Protein AF-A0A955ATF0-F1 (afdb_monomer)

Structure (mmCIF, N/CA/C/O backbone):
data_AF-A0A955ATF0-F1
#
_entry.id   AF-A0A955ATF0-F1
#
loop_
_atom_site.group_PDB
_atom_site.id
_atom_site.type_symbol
_atom_site.label_atom_id
_atom_site.label_alt_id
_atom_site.label_comp_id
_atom_site.label_asym_id
_atom_site.label_entity_id
_atom_site.label_seq_id
_atom_site.pdbx_PDB_ins_code
_atom_site.Cartn_x
_atom_site.Cartn_y
_atom_site.Cartn_z
_atom_site.occupancy
_atom_site.B_iso_or_equiv
_atom_site.auth_seq_id
_atom_site.auth_comp_id
_atom_site.auth_asym_id
_atom_site.auth_atom_id
_atom_site.pdbx_PDB_model_num
ATOM 1 N N . MET A 1 1 ? -9.388 -2.576 -21.829 1.00 51.78 1 MET A N 1
ATOM 2 C CA . MET A 1 1 ? -9.753 -2.908 -20.432 1.00 51.78 1 MET A CA 1
ATOM 3 C C . MET A 1 1 ? -9.806 -1.602 -19.650 1.00 51.78 1 MET A C 1
ATOM 5 O O . MET A 1 1 ? -9.004 -0.734 -19.972 1.00 51.78 1 MET A O 1
ATOM 9 N N . PRO A 1 2 ? -10.722 -1.423 -18.686 1.00 73.31 2 PRO A N 1
ATOM 10 C CA . PRO A 1 2 ? -10.949 -0.134 -18.011 1.00 73.31 2 PRO A CA 1
ATOM 11 C C . PRO A 1 2 ? -9.760 0.370 -17.171 1.00 73.31 2 PRO A C 1
ATOM 13 O O . PRO A 1 2 ? -9.758 1.511 -16.735 1.00 73.31 2 PRO A O 1
ATOM 16 N N . ASN A 1 3 ? -8.747 -0.468 -16.962 1.00 75.56 3 ASN A N 1
ATOM 17 C CA . ASN A 1 3 ? -7.565 -0.202 -16.148 1.00 75.56 3 ASN A CA 1
ATOM 18 C C . ASN A 1 3 ? -6.268 -0.033 -16.963 1.00 75.56 3 ASN A C 1
ATOM 20 O O . ASN A 1 3 ? -5.179 -0.150 -16.408 1.00 75.56 3 ASN A O 1
ATOM 24 N N . ARG A 1 4 ? -6.371 0.219 -18.275 1.00 78.12 4 ARG A N 1
ATOM 25 C CA . ARG A 1 4 ? -5.227 0.5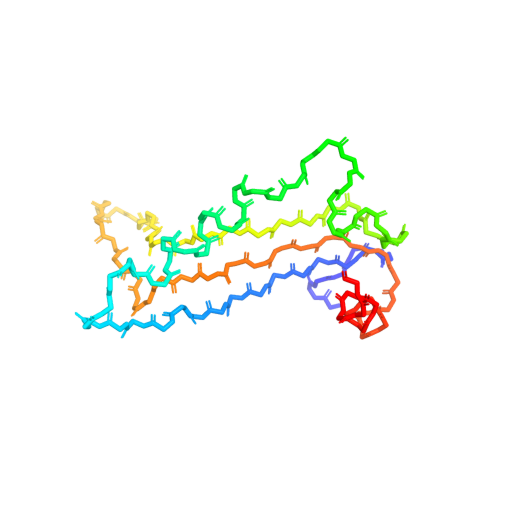41 -19.143 1.00 78.12 4 ARG A CA 1
ATOM 26 C C . ARG A 1 4 ? -5.471 1.837 -19.906 1.00 78.12 4 ARG A C 1
ATOM 28 O O . ARG A 1 4 ? -6.531 2.000 -20.508 1.00 78.12 4 ARG A O 1
ATOM 35 N N . SER A 1 5 ? -4.465 2.706 -19.931 1.00 75.75 5 SER A N 1
ATOM 36 C CA . SER A 1 5 ? -4.401 3.892 -20.787 1.00 75.75 5 SER A CA 1
ATOM 37 C C . SER A 1 5 ? -3.082 3.867 -21.558 1.00 75.75 5 SER A C 1
ATOM 39 O O . SER A 1 5 ? -2.011 4.037 -20.981 1.00 75.75 5 SER A O 1
ATOM 41 N N . GLY A 1 6 ? -3.136 3.576 -22.861 1.00 82.31 6 GLY A N 1
ATOM 42 C CA . GLY A 1 6 ? -1.929 3.278 -23.636 1.00 82.31 6 GLY A CA 1
ATOM 43 C C . GLY A 1 6 ? -1.204 2.040 -23.090 1.00 82.31 6 GLY A C 1
ATOM 44 O O . GLY A 1 6 ? -1.797 0.962 -23.031 1.00 82.31 6 GLY A O 1
ATOM 45 N N . GLN A 1 7 ? 0.063 2.209 -22.697 1.00 76.81 7 GLN A N 1
ATOM 46 C CA . GLN A 1 7 ? 0.883 1.168 -22.052 1.00 76.81 7 GLN A CA 1
ATOM 47 C C . GLN A 1 7 ? 0.828 1.207 -20.517 1.00 76.81 7 GLN A C 1
ATOM 49 O O . GLN A 1 7 ? 1.279 0.259 -19.876 1.00 76.81 7 GLN A O 1
ATOM 54 N N . ALA A 1 8 ? 0.236 2.260 -19.946 1.00 81.12 8 ALA A N 1
ATOM 55 C CA . ALA A 1 8 ? 0.142 2.435 -18.509 1.00 81.12 8 ALA A CA 1
ATOM 56 C C . ALA A 1 8 ? -1.036 1.635 -17.945 1.00 81.12 8 ALA A C 1
ATOM 58 O O . ALA A 1 8 ? -2.163 1.681 -18.458 1.00 81.12 8 ALA A O 1
ATOM 59 N N . TYR A 1 9 ? -0.771 0.923 -16.858 1.00 88.06 9 TYR A N 1
ATOM 60 C CA . TYR A 1 9 ? -1.737 0.161 -16.087 1.00 88.06 9 TYR A CA 1
ATOM 61 C C . TYR A 1 9 ? -2.064 0.895 -14.787 1.00 88.06 9 TYR A C 1
ATOM 63 O O . TYR A 1 9 ? -1.154 1.317 -14.081 1.00 88.06 9 TYR A O 1
ATOM 71 N N . GLY A 1 10 ? -3.352 1.015 -14.459 1.00 90.94 10 GLY A N 1
ATOM 72 C CA . GLY A 1 10 ? -3.824 1.507 -13.164 1.00 90.94 10 GLY A CA 1
ATOM 73 C C . GLY A 1 10 ? -4.340 0.352 -12.311 1.00 90.94 10 GLY A C 1
ATOM 74 O O . GLY A 1 10 ? -5.347 -0.272 -12.647 1.00 90.94 10 GLY A O 1
ATOM 75 N N . LEU A 1 11 ? -3.658 0.049 -11.211 1.00 90.56 11 LEU A N 1
ATOM 76 C CA . LEU A 1 11 ? -4.035 -1.014 -10.284 1.00 90.56 11 LEU A CA 1
ATOM 77 C C . LEU A 1 11 ? -4.519 -0.419 -8.963 1.00 90.56 11 LEU A C 1
ATOM 79 O O . LEU A 1 11 ? -3.797 0.340 -8.327 1.00 90.56 11 LEU A O 1
ATOM 83 N N . THR A 1 12 ? -5.703 -0.844 -8.524 1.00 92.69 12 THR A N 1
ATOM 84 C CA . THR A 1 12 ? -6.207 -0.613 -7.167 1.00 92.69 12 THR A CA 1
ATOM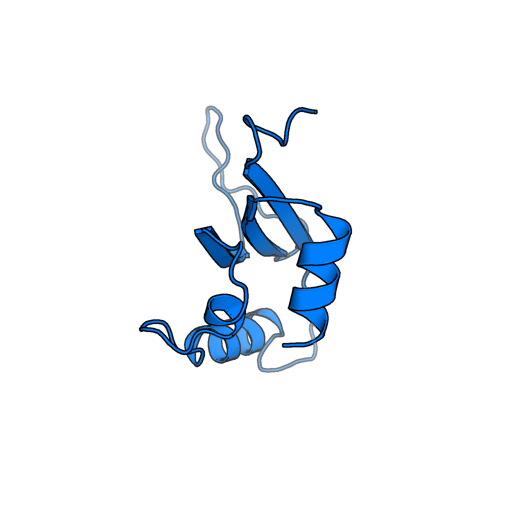 85 C C . THR A 1 12 ? -6.606 -1.951 -6.563 1.00 92.69 12 THR A C 1
ATOM 87 O O . THR A 1 12 ? -7.421 -2.670 -7.142 1.00 92.69 12 THR A O 1
ATOM 90 N N . ALA A 1 13 ? -6.051 -2.278 -5.400 1.00 91.81 13 ALA A N 1
ATOM 91 C CA . ALA A 1 13 ? -6.412 -3.451 -4.618 1.00 91.81 13 ALA A CA 1
ATOM 92 C C . ALA A 1 13 ? -6.870 -3.027 -3.220 1.00 91.81 13 ALA A C 1
ATOM 94 O O . ALA A 1 13 ? -6.248 -2.176 -2.583 1.00 91.81 13 ALA A O 1
ATOM 95 N N . LEU A 1 14 ? -7.953 -3.640 -2.745 1.00 93.31 14 LEU A N 1
ATOM 96 C CA . LEU A 1 14 ? -8.489 -3.451 -1.400 1.00 93.31 14 LEU A CA 1
ATOM 97 C C . LEU A 1 14 ? -8.400 -4.778 -0.657 1.00 93.31 14 LEU A C 1
ATOM 99 O O . LEU A 1 14 ? -9.040 -5.751 -1.052 1.00 93.31 14 LEU A O 1
ATOM 103 N N . SER A 1 15 ? -7.619 -4.801 0.421 1.00 94.62 15 SER A N 1
ATOM 104 C CA . SER A 1 15 ? -7.492 -5.969 1.294 1.00 94.62 15 SER A CA 1
ATOM 105 C C . SER A 1 15 ? -8.104 -5.650 2.656 1.00 94.62 15 SER A C 1
ATOM 107 O O . SER A 1 15 ? -7.651 -4.698 3.298 1.00 94.62 15 SER A O 1
ATOM 109 N N . PRO A 1 16 ? -9.140 -6.378 3.108 1.00 95.62 16 PRO A N 1
ATOM 110 C CA . PRO A 1 16 ? -9.697 -6.165 4.437 1.00 95.62 16 PRO A CA 1
ATOM 111 C C . PRO A 1 16 ? -8.643 -6.489 5.500 1.00 95.62 16 PRO A C 1
ATOM 113 O O . PRO A 1 16 ? -7.984 -7.527 5.443 1.00 95.62 16 PRO A O 1
ATOM 116 N N . ILE A 1 17 ? -8.482 -5.590 6.466 1.00 95.44 17 ILE A N 1
ATOM 117 C CA . ILE A 1 17 ? -7.623 -5.795 7.631 1.00 95.44 17 ILE A CA 1
ATOM 118 C C . ILE A 1 17 ? -8.412 -6.620 8.646 1.00 95.44 17 ILE A C 1
ATOM 120 O O . ILE A 1 17 ? -9.542 -6.278 8.992 1.00 95.44 17 ILE A O 1
ATOM 124 N N . ILE A 1 18 ? -7.815 -7.714 9.116 1.00 93.44 18 ILE A N 1
ATOM 125 C CA . ILE A 1 18 ? -8.439 -8.603 10.099 1.00 93.44 18 ILE A CA 1
ATOM 126 C C . ILE A 1 18 ? -8.772 -7.803 11.361 1.00 93.44 18 ILE A C 1
ATOM 128 O O . ILE A 1 18 ? -7.925 -7.098 11.908 1.00 93.44 18 ILE A O 1
ATOM 132 N N . ARG A 1 19 ? -10.013 -7.933 11.836 1.00 88.56 19 ARG A N 1
ATOM 133 C CA . ARG A 1 19 ? -10.461 -7.324 13.088 1.00 88.56 19 ARG A CA 1
ATOM 134 C C . ARG A 1 19 ? -10.294 -8.322 14.228 1.00 88.56 19 ARG A C 1
ATOM 136 O O . ARG A 1 19 ? -11.114 -9.222 14.379 1.00 88.56 19 ARG A O 1
ATOM 143 N N . ASP A 1 20 ? -9.251 -8.134 15.028 1.00 90.00 20 ASP A N 1
ATOM 144 C CA . ASP A 1 20 ? -8.995 -8.926 16.232 1.00 90.00 20 ASP A CA 1
ATOM 145 C C . ASP A 1 20 ? -9.292 -8.090 17.484 1.00 90.00 20 ASP A C 1
ATOM 147 O O . ASP A 1 20 ? -8.542 -7.184 17.844 1.00 90.00 20 ASP A O 1
ATOM 151 N N . THR A 1 21 ? -10.421 -8.371 18.138 1.00 86.12 21 THR A N 1
ATOM 152 C CA . THR A 1 21 ? -10.898 -7.612 19.305 1.00 86.12 21 THR A CA 1
ATOM 153 C C . THR A 1 21 ? -10.068 -7.839 20.569 1.00 86.12 21 THR A C 1
ATOM 155 O O . THR A 1 21 ? -10.246 -7.098 21.532 1.00 86.12 21 THR A O 1
ATOM 158 N N . GLY A 1 22 ? -9.205 -8.859 20.600 1.00 89.75 22 GLY A N 1
ATOM 159 C CA . GLY A 1 22 ? -8.346 -9.165 21.748 1.00 89.75 22 GLY A CA 1
ATOM 160 C C . GLY A 1 22 ? -6.929 -8.597 21.643 1.00 89.75 22 GLY A C 1
ATOM 161 O O . GLY A 1 22 ? -6.154 -8.736 22.589 1.00 89.75 22 GLY A O 1
ATOM 162 N N . ARG A 1 23 ? -6.572 -7.985 20.508 1.00 92.62 23 ARG A N 1
ATOM 163 C CA . ARG A 1 23 ? -5.201 -7.565 20.203 1.00 92.62 23 ARG A CA 1
ATOM 164 C C . ARG A 1 23 ? -4.960 -6.085 20.511 1.00 92.62 23 ARG A C 1
ATOM 166 O O . ARG A 1 23 ? -5.725 -5.225 20.082 1.00 92.62 23 ARG A O 1
ATOM 173 N N . THR A 1 24 ? -3.829 -5.799 21.161 1.00 90.00 24 THR A N 1
ATOM 174 C CA . THR A 1 24 ? -3.326 -4.438 21.397 1.00 90.00 24 THR A CA 1
ATOM 175 C C . THR A 1 24 ? -1.818 -4.380 21.100 1.00 90.00 24 THR A C 1
ATOM 177 O O . THR A 1 24 ? -1.072 -5.105 21.760 1.00 90.00 24 THR A O 1
ATOM 180 N N . PRO A 1 25 ? -1.347 -3.524 20.172 1.00 89.88 25 PRO A N 1
ATOM 181 C CA . PRO A 1 25 ? -2.138 -2.634 19.318 1.00 89.88 25 PRO A CA 1
ATOM 182 C C . PRO A 1 25 ? -2.948 -3.401 18.257 1.00 89.88 25 PRO A C 1
ATOM 184 O O . PRO A 1 25 ? -2.616 -4.522 17.877 1.00 89.88 25 PRO A O 1
ATOM 187 N N . ALA A 1 26 ? -4.041 -2.795 17.790 1.00 93.31 26 ALA A N 1
ATOM 188 C CA . ALA A 1 26 ? -4.847 -3.352 16.707 1.00 93.31 26 ALA A CA 1
ATOM 189 C C . ALA A 1 26 ? -4.042 -3.411 15.392 1.00 93.31 26 ALA A C 1
ATOM 191 O O . ALA A 1 26 ? -3.109 -2.630 15.187 1.00 93.31 26 ALA A O 1
ATOM 192 N N . HIS A 1 27 ? -4.405 -4.322 14.484 1.00 94.81 27 HIS A N 1
ATOM 193 C CA . HIS A 1 27 ? -3.645 -4.569 13.252 1.00 94.81 27 HIS A CA 1
ATOM 194 C C . HIS A 1 27 ? -3.481 -3.326 12.369 1.00 94.81 27 HIS A C 1
ATOM 196 O O . HIS A 1 27 ? -2.416 -3.107 11.801 1.00 94.81 27 HIS A O 1
ATOM 202 N N . GLU A 1 28 ? -4.506 -2.483 12.259 1.00 93.69 28 GLU A N 1
ATOM 203 C CA . GLU A 1 28 ? -4.424 -1.237 11.502 1.00 93.69 28 GLU A CA 1
ATOM 204 C C . GLU A 1 28 ? -3.375 -0.271 12.064 1.00 93.69 28 GLU A C 1
ATOM 206 O O . GLU A 1 28 ? -2.753 0.463 11.298 1.00 93.69 28 GLU A O 1
ATOM 211 N N . THR A 1 29 ? -3.159 -0.282 13.381 1.00 94.56 29 THR A N 1
ATOM 212 C CA . THR A 1 29 ? -2.177 0.571 14.050 1.00 94.56 29 THR A CA 1
ATOM 213 C C . THR A 1 29 ? -0.774 0.086 13.722 1.00 94.56 29 THR A C 1
ATOM 215 O O . THR A 1 29 ? 0.036 0.879 13.254 1.00 94.56 29 THR A O 1
ATOM 218 N N . GLU A 1 30 ? -0.519 -1.220 13.843 1.00 95.31 30 GLU A N 1
ATOM 219 C CA . GLU A 1 30 ? 0.769 -1.821 13.464 1.00 95.31 30 GLU A CA 1
ATOM 220 C C . GLU A 1 30 ? 1.089 -1.582 11.984 1.00 95.31 30 GLU A C 1
ATOM 222 O O . GLU A 1 30 ? 2.208 -1.215 11.634 1.00 95.31 30 GLU A O 1
ATOM 227 N N . ILE A 1 31 ? 0.095 -1.734 11.100 1.00 95.75 31 ILE A N 1
ATOM 228 C CA . ILE A 1 31 ? 0.265 -1.459 9.670 1.00 95.75 31 ILE A CA 1
ATOM 229 C C . ILE A 1 31 ? 0.602 0.020 9.451 1.00 95.75 31 ILE A C 1
ATOM 231 O O . ILE A 1 31 ? 1.499 0.328 8.669 1.00 95.75 31 ILE A O 1
ATOM 235 N N . ARG A 1 32 ? -0.084 0.955 10.122 1.00 95.25 32 ARG A N 1
ATOM 236 C CA . ARG A 1 32 ? 0.208 2.395 10.006 1.00 95.25 32 ARG A CA 1
ATOM 237 C C . ARG A 1 32 ? 1.611 2.734 10.499 1.00 95.25 32 ARG A C 1
ATOM 239 O O . ARG A 1 32 ? 2.291 3.514 9.837 1.00 95.25 32 ARG A O 1
ATOM 246 N N . GLU A 1 33 ? 2.038 2.156 11.616 1.00 95.56 33 GLU A N 1
ATOM 247 C CA . GLU A 1 33 ? 3.389 2.327 12.155 1.00 95.56 33 GLU A CA 1
ATOM 248 C C . GLU A 1 33 ? 4.439 1.789 11.182 1.00 95.56 33 GLU A C 1
ATOM 250 O O . GLU A 1 33 ? 5.367 2.512 10.814 1.00 95.56 33 GLU A O 1
ATOM 255 N N . PHE A 1 34 ? 4.242 0.569 10.677 1.00 94.06 34 PHE A N 1
ATOM 256 C CA . PHE A 1 34 ? 5.122 -0.029 9.678 1.00 94.06 34 PHE A CA 1
ATOM 257 C C . PHE A 1 34 ? 5.213 0.836 8.414 1.00 94.06 34 PHE A C 1
ATOM 259 O O . PHE A 1 34 ? 6.306 1.234 8.017 1.00 94.06 34 PHE A O 1
ATOM 266 N N . LEU A 1 35 ? 4.079 1.208 7.814 1.00 92.62 35 LEU A N 1
ATOM 267 C CA . LEU A 1 35 ? 4.049 2.072 6.629 1.00 92.62 35 LEU A CA 1
ATOM 268 C C . LEU A 1 35 ? 4.644 3.464 6.895 1.00 92.62 35 LEU A C 1
ATOM 270 O O . LEU A 1 35 ? 5.201 4.080 5.988 1.00 92.62 35 LEU A O 1
ATOM 274 N N . GLY A 1 36 ? 4.514 3.975 8.120 1.00 92.06 36 GLY A N 1
ATOM 275 C CA . GLY A 1 36 ? 5.112 5.233 8.559 1.00 92.06 36 GLY A CA 1
ATOM 276 C C . GLY A 1 36 ? 6.634 5.172 8.670 1.00 92.06 36 GLY A C 1
ATOM 277 O O . GLY A 1 36 ? 7.283 6.197 8.485 1.00 92.06 36 GLY A O 1
ATOM 278 N N . SER A 1 37 ? 7.186 3.984 8.926 1.00 91.88 37 SER A N 1
ATOM 279 C CA . SER A 1 37 ? 8.629 3.746 9.028 1.00 91.88 37 SER A CA 1
ATOM 280 C C . SER A 1 37 ? 9.339 3.586 7.678 1.00 91.88 37 SER A C 1
ATOM 282 O O . SER A 1 37 ? 10.565 3.664 7.626 1.00 91.88 37 SER A O 1
ATOM 284 N N . LEU A 1 38 ? 8.594 3.367 6.587 1.00 88.94 38 LEU A N 1
ATOM 285 C CA . LEU A 1 38 ? 9.169 3.207 5.250 1.00 88.94 38 LEU A CA 1
ATOM 286 C C . LEU A 1 38 ? 9.777 4.518 4.737 1.00 88.94 38 LEU A C 1
ATOM 288 O O . LEU A 1 38 ? 9.183 5.589 4.882 1.00 88.94 38 LEU A O 1
ATOM 292 N N . ASP A 1 39 ? 10.926 4.412 4.065 1.00 87.19 39 ASP A N 1
ATOM 293 C CA . ASP A 1 39 ? 11.577 5.551 3.416 1.00 87.19 39 ASP A CA 1
ATOM 294 C C . ASP A 1 39 ? 10.696 6.115 2.284 1.00 87.19 39 ASP A C 1
ATOM 296 O O . ASP A 1 39 ? 10.154 5.383 1.446 1.00 87.19 39 ASP A O 1
ATOM 300 N N . ARG A 1 40 ? 10.547 7.441 2.282 1.00 78.62 40 ARG A N 1
ATOM 301 C CA . ARG A 1 40 ? 9.747 8.215 1.326 1.00 78.62 40 ARG A CA 1
ATOM 302 C C . ARG A 1 40 ? 10.602 8.980 0.318 1.00 78.62 40 ARG A C 1
ATOM 304 O O . ARG A 1 40 ? 10.065 9.424 -0.692 1.00 78.62 40 ARG A O 1
ATOM 311 N N . GLU A 1 41 ? 11.902 9.117 0.563 1.00 73.12 41 GLU A N 1
ATOM 312 C CA . GLU A 1 41 ? 12.802 10.028 -0.153 1.00 73.12 41 GLU A CA 1
ATOM 313 C C . GLU A 1 41 ? 13.891 9.275 -0.937 1.00 73.12 41 GLU A C 1
ATOM 315 O O . GLU A 1 41 ? 15.044 9.688 -1.005 1.00 73.12 41 GLU A O 1
ATOM 320 N N . GLY A 1 42 ? 13.511 8.163 -1.577 1.00 71.88 42 GLY A N 1
ATOM 321 C CA . GLY A 1 42 ? 14.319 7.507 -2.615 1.00 71.88 42 GLY A CA 1
ATOM 322 C C . GLY A 1 42 ? 14.627 6.029 -2.380 1.00 71.88 42 GLY A C 1
ATOM 323 O O . GLY A 1 42 ? 14.714 5.286 -3.357 1.00 71.88 42 GLY A O 1
ATOM 324 N N . ASN A 1 43 ? 14.685 5.551 -1.130 1.00 82.12 43 ASN A N 1
ATOM 325 C CA . ASN A 1 43 ? 14.862 4.115 -0.837 1.00 82.12 43 ASN A CA 1
ATOM 326 C C . ASN A 1 43 ? 13.556 3.417 -0.448 1.00 82.12 43 ASN A C 1
ATOM 328 O O . ASN A 1 43 ? 13.558 2.437 0.298 1.00 82.12 43 ASN A O 1
ATOM 332 N N . SER A 1 44 ? 12.430 3.915 -0.959 1.00 83.31 44 SER A N 1
ATOM 333 C CA . SER A 1 44 ? 11.165 3.191 -0.865 1.00 83.31 44 SER A CA 1
ATOM 334 C C . SER A 1 44 ? 11.335 1.774 -1.434 1.00 83.31 44 SER A C 1
ATOM 336 O O . SER A 1 44 ? 12.019 1.624 -2.448 1.00 83.31 44 SER A O 1
ATOM 338 N N . PRO A 1 45 ? 10.682 0.739 -0.873 1.00 82.06 45 PRO A N 1
ATOM 339 C CA . PRO A 1 45 ? 10.716 -0.614 -1.440 1.00 82.06 45 PRO A CA 1
ATOM 340 C C . PRO A 1 45 ? 10.398 -0.648 -2.943 1.00 82.06 45 PRO A C 1
ATOM 342 O O . PRO A 1 45 ? 10.959 -1.438 -3.698 1.00 82.06 45 PRO A O 1
ATOM 345 N N . PHE A 1 46 ? 9.555 0.280 -3.395 1.00 85.31 46 PHE A N 1
ATOM 346 C CA . PHE A 1 46 ? 9.104 0.361 -4.776 1.00 85.31 46 PHE A CA 1
ATOM 347 C C . PHE A 1 46 ? 10.056 1.087 -5.730 1.00 85.31 46 PHE A C 1
ATOM 349 O O . PHE A 1 46 ? 9.881 0.965 -6.940 1.00 85.31 46 PHE A O 1
ATOM 356 N N . SER A 1 47 ? 11.067 1.817 -5.239 1.00 85.19 47 SER A N 1
ATOM 357 C CA . SER A 1 47 ? 12.008 2.529 -6.123 1.00 85.19 47 SER A CA 1
ATOM 358 C C . SER A 1 47 ? 12.884 1.582 -6.945 1.00 85.19 47 SER A C 1
ATOM 360 O O . SER A 1 47 ? 13.462 1.979 -7.954 1.00 85.19 47 SER A O 1
ATOM 362 N N . LYS A 1 48 ? 12.938 0.306 -6.549 1.00 85.25 48 LYS A N 1
ATOM 363 C CA . LYS A 1 48 ? 13.645 -0.764 -7.255 1.00 85.25 48 LYS A CA 1
ATOM 364 C C . LYS A 1 48 ? 12.913 -1.263 -8.499 1.00 85.25 48 LYS A C 1
ATOM 366 O O . LYS A 1 48 ? 13.499 -2.024 -9.259 1.00 85.25 48 LYS A O 1
ATOM 371 N N . ILE A 1 49 ? 11.657 -0.867 -8.706 1.00 88.00 49 ILE A N 1
ATOM 372 C CA . ILE A 1 49 ? 10.810 -1.374 -9.787 1.00 88.00 49 ILE A CA 1
ATOM 373 C C . ILE A 1 49 ? 10.833 -0.365 -10.942 1.00 88.00 49 ILE A C 1
ATOM 375 O O . ILE A 1 49 ? 10.153 0.658 -10.860 1.00 88.00 49 ILE A O 1
ATOM 379 N N . PRO A 1 50 ? 11.567 -0.626 -12.042 1.00 83.88 50 PRO A N 1
ATOM 380 C CA . PRO A 1 50 ? 11.839 0.398 -13.054 1.00 83.88 50 PRO A CA 1
ATOM 381 C C . PRO A 1 50 ? 10.600 0.883 -13.810 1.00 83.88 50 PRO A C 1
ATOM 383 O O . PRO A 1 50 ? 10.596 1.989 -14.339 1.00 83.88 50 PRO A O 1
ATOM 386 N N . THR A 1 51 ? 9.557 0.054 -13.893 1.00 87.50 51 THR A N 1
ATOM 387 C CA . THR A 1 51 ? 8.316 0.388 -14.603 1.00 87.50 51 THR A CA 1
ATOM 388 C C . THR A 1 51 ? 7.295 1.111 -13.728 1.00 87.50 51 THR A C 1
ATOM 390 O O . THR A 1 51 ? 6.236 1.480 -14.231 1.00 87.50 51 THR A O 1
ATOM 393 N N . MET A 1 52 ? 7.579 1.299 -12.434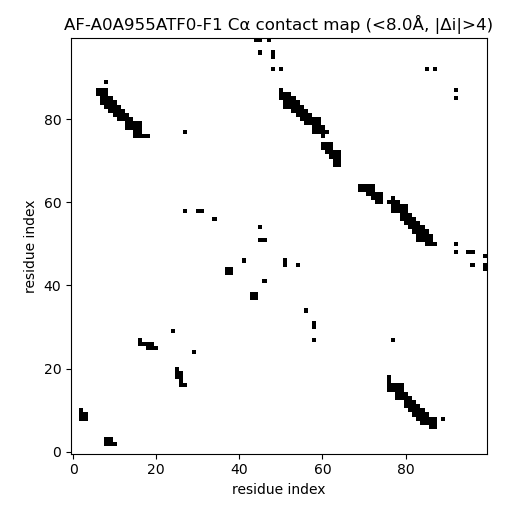 1.00 89.69 52 MET A N 1
ATOM 394 C CA . MET A 1 52 ? 6.665 1.910 -11.474 1.00 89.69 52 MET A CA 1
ATOM 395 C C . MET A 1 52 ? 6.745 3.437 -11.545 1.00 89.69 52 MET A C 1
ATOM 397 O O . MET A 1 52 ? 7.769 4.033 -11.224 1.00 89.69 52 MET A O 1
ATOM 401 N N . HIS A 1 53 ? 5.636 4.080 -11.908 1.00 88.31 53 HIS A N 1
ATOM 402 C C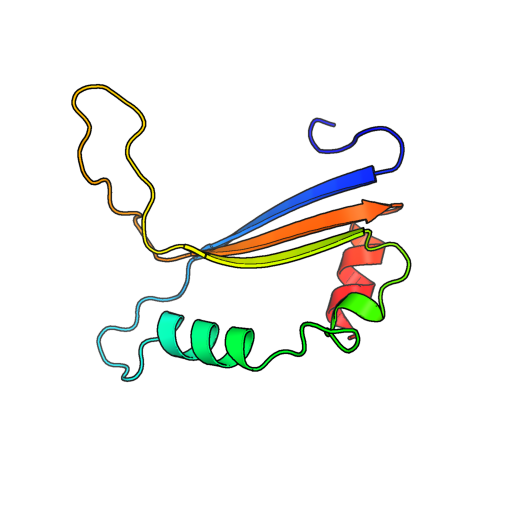A . HIS A 1 53 ? 5.526 5.544 -11.955 1.00 88.31 53 HIS A CA 1
ATOM 403 C C . HIS A 1 53 ? 5.044 6.122 -10.630 1.00 88.31 53 HIS A C 1
ATOM 405 O O . HIS A 1 53 ? 5.464 7.196 -10.205 1.00 88.31 53 HIS A O 1
ATOM 411 N N . LEU A 1 54 ? 4.110 5.419 -9.992 1.00 88.31 54 LEU A N 1
ATOM 412 C CA . LEU A 1 54 ? 3.523 5.803 -8.717 1.00 88.31 54 LEU A CA 1
ATOM 413 C C . LEU A 1 54 ? 3.014 4.560 -8.009 1.00 88.31 54 LEU A C 1
ATOM 415 O O . LEU A 1 54 ? 2.355 3.729 -8.622 1.00 88.31 54 LEU A O 1
ATOM 419 N N . CYS A 1 55 ? 3.218 4.487 -6.704 1.00 90.31 55 CYS A N 1
ATOM 420 C CA . CYS A 1 55 ? 2.614 3.470 -5.859 1.00 90.31 55 CYS A CA 1
ATOM 421 C C . CYS A 1 55 ? 2.349 4.024 -4.462 1.00 90.31 55 CYS A C 1
ATOM 423 O O . CYS A 1 55 ? 3.103 4.858 -3.954 1.00 90.31 55 CYS A O 1
ATOM 425 N N . ARG A 1 56 ? 1.281 3.554 -3.823 1.00 90.56 56 ARG A N 1
ATOM 426 C CA . ARG A 1 56 ? 0.908 3.992 -2.483 1.00 90.56 56 ARG A CA 1
ATOM 427 C C . ARG A 1 56 ? 0.177 2.891 -1.733 1.00 90.56 56 ARG A C 1
ATOM 429 O O . ARG A 1 56 ? -0.779 2.309 -2.237 1.00 90.56 56 ARG A O 1
ATOM 436 N N . TRP A 1 57 ? 0.576 2.695 -0.480 1.00 93.38 57 TRP A N 1
ATOM 437 C CA . TRP A 1 57 ? -0.242 2.017 0.518 1.00 93.38 57 TRP A CA 1
ATOM 438 C C . TRP A 1 57 ? -0.970 3.028 1.392 1.00 93.38 57 TRP A C 1
ATOM 440 O O . TRP A 1 57 ? -0.436 4.080 1.748 1.00 93.38 57 TRP A O 1
ATOM 450 N N . THR A 1 58 ? -2.224 2.748 1.721 1.00 93.50 58 THR A N 1
ATOM 451 C CA . THR A 1 58 ? -3.029 3.585 2.614 1.00 93.50 58 THR A CA 1
ATOM 452 C C . THR A 1 58 ? -4.003 2.722 3.390 1.00 93.50 58 THR A C 1
ATOM 454 O O . THR A 1 58 ? -4.700 1.896 2.813 1.00 93.50 58 THR A O 1
ATOM 457 N N . VAL A 1 59 ? -4.062 2.936 4.701 1.00 95.12 59 VAL A N 1
ATOM 458 C CA . VAL A 1 59 ? -5.097 2.342 5.545 1.00 95.12 59 VAL A CA 1
ATOM 459 C C . VAL A 1 59 ? -6.326 3.249 5.513 1.00 95.12 59 VAL A C 1
ATOM 461 O O . VAL A 1 59 ? -6.233 4.433 5.857 1.00 95.12 59 VAL A O 1
ATOM 464 N N . ILE A 1 60 ? -7.451 2.687 5.083 1.00 93.00 60 ILE A N 1
ATOM 465 C CA . ILE A 1 60 ? -8.769 3.320 5.037 1.00 93.00 60 ILE A C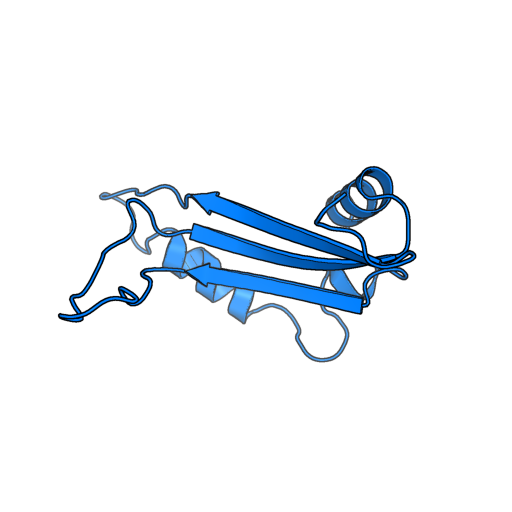A 1
ATOM 466 C C . ILE A 1 60 ? -9.578 2.779 6.211 1.00 93.00 60 ILE A C 1
ATOM 468 O O . ILE A 1 60 ? -9.791 1.569 6.297 1.00 93.00 60 ILE A O 1
ATOM 472 N N . ASP A 1 61 ? -10.002 3.671 7.104 1.00 87.50 61 ASP A N 1
ATOM 473 C CA . ASP A 1 61 ? -10.916 3.321 8.192 1.00 87.50 61 ASP A CA 1
ATOM 474 C C . ASP A 1 61 ? -12.362 3.402 7.693 1.00 87.50 61 ASP A C 1
ATOM 476 O O . ASP A 1 61 ? -13.021 2.374 7.590 1.00 87.50 61 ASP A O 1
ATOM 480 N N . ASP A 1 62 ? -12.786 4.599 7.278 1.00 83.75 62 ASP A N 1
ATOM 481 C CA . ASP A 1 62 ? -14.133 4.903 6.790 1.00 83.75 62 ASP A CA 1
ATOM 482 C C . ASP A 1 62 ? -14.087 5.823 5.560 1.00 83.75 62 ASP A C 1
ATOM 484 O O . ASP A 1 62 ? -13.038 6.379 5.210 1.00 83.75 62 ASP A O 1
ATOM 488 N N . VAL A 1 63 ? -15.227 5.979 4.883 1.00 80.75 63 VAL A N 1
ATOM 489 C CA . VAL A 1 63 ? -15.385 6.872 3.727 1.00 80.75 63 VAL A CA 1
ATOM 490 C C . VAL A 1 63 ? -16.589 7.792 3.930 1.00 80.75 63 VAL A C 1
ATOM 492 O O . VAL A 1 63 ? -17.588 7.376 4.511 1.00 80.75 63 VAL A O 1
ATOM 495 N N . PRO A 1 64 ? -16.534 9.051 3.464 1.00 76.19 64 PRO A N 1
ATOM 496 C CA . PRO A 1 64 ? -17.689 9.932 3.556 1.00 76.19 64 PRO A CA 1
ATOM 497 C C . PRO A 1 64 ? -18.818 9.425 2.649 1.00 76.19 64 PRO A C 1
ATOM 499 O O . PRO A 1 64 ? -18.586 9.132 1.473 1.00 76.19 64 PRO A O 1
ATOM 502 N N . TYR A 1 65 ? -20.048 9.393 3.163 1.00 77.56 65 TYR A N 1
ATOM 503 C CA . TYR A 1 65 ? -21.229 9.101 2.354 1.00 77.56 65 TYR A CA 1
ATOM 504 C C . TYR A 1 65 ? -21.483 10.232 1.345 1.00 77.56 65 TYR A C 1
ATOM 506 O O . TYR A 1 65 ? -21.706 11.385 1.721 1.00 77.56 65 TYR A O 1
ATOM 514 N N . GLN A 1 66 ? -21.463 9.914 0.049 1.00 75.00 66 GLN A N 1
ATOM 515 C CA . GLN A 1 66 ? -21.598 10.895 -1.038 1.00 75.00 66 GLN A CA 1
ATOM 516 C C . GLN A 1 66 ? -23.058 11.113 -1.483 1.00 75.00 66 GLN A C 1
ATOM 518 O O . GLN A 1 66 ? -23.360 11.083 -2.675 1.00 75.00 66 GLN A O 1
ATOM 523 N N . ALA A 1 67 ? -23.984 11.337 -0.548 1.00 80.44 67 ALA A N 1
ATOM 524 C CA . ALA A 1 67 ? -25.367 11.710 -0.871 1.00 80.44 67 ALA A CA 1
ATOM 525 C C . ALA A 1 67 ? -25.988 12.640 0.183 1.00 80.44 67 ALA A C 1
ATOM 527 O O . ALA A 1 67 ? -25.443 12.822 1.268 1.00 80.44 67 ALA A O 1
ATOM 528 N N . HIS A 1 68 ? -27.131 13.252 -0.152 1.00 81.12 68 HIS A N 1
ATOM 529 C CA . HIS A 1 68 ? -27.892 14.101 0.766 1.00 81.12 68 HIS A CA 1
ATOM 530 C C . HIS A 1 68 ? -29.028 13.291 1.423 1.00 81.12 68 HIS A C 1
ATOM 532 O O . HIS A 1 68 ? -29.804 12.664 0.700 1.00 81.12 68 HIS A O 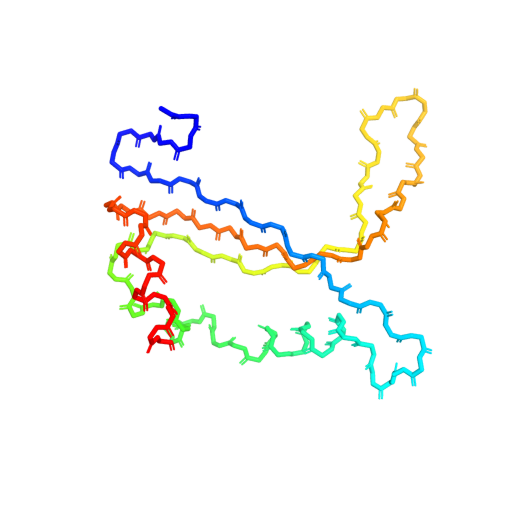1
ATOM 538 N N . PRO A 1 69 ? -29.203 13.340 2.756 1.00 84.19 69 PRO A N 1
ATOM 539 C CA . PRO A 1 69 ? -28.323 13.981 3.733 1.00 84.19 69 PRO A CA 1
ATOM 540 C C . PRO A 1 69 ? -27.011 13.209 3.911 1.00 84.19 69 PRO A C 1
ATOM 542 O O . PRO A 1 69 ? -26.997 11.975 3.898 1.00 84.19 69 PRO A O 1
ATOM 545 N N . ALA A 1 70 ? -25.919 13.953 4.098 1.00 79.94 70 ALA A N 1
ATOM 546 C CA . ALA A 1 70 ? -24.635 13.360 4.438 1.00 79.94 70 ALA A CA 1
ATOM 547 C C . ALA A 1 70 ? -24.748 12.708 5.820 1.00 79.94 70 ALA A C 1
ATOM 549 O O . ALA A 1 70 ? -25.213 13.340 6.771 1.00 79.94 70 ALA A O 1
ATOM 550 N N . HIS A 1 71 ? -24.340 11.450 5.919 1.00 77.94 71 HIS A N 1
ATOM 551 C CA . HIS A 1 71 ? -24.214 10.732 7.180 1.00 77.94 71 HIS A CA 1
ATOM 552 C C . HIS A 1 71 ? -22.889 9.974 7.199 1.00 77.94 71 HIS A C 1
ATOM 554 O O . HIS A 1 71 ? -22.256 9.777 6.164 1.00 77.94 71 HIS A O 1
ATOM 560 N N . GLU A 1 72 ? -22.434 9.599 8.385 1.00 72.19 72 GLU A N 1
ATOM 561 C CA . GLU A 1 72 ? -21.229 8.791 8.526 1.00 72.19 72 GLU A CA 1
ATOM 562 C C . GLU A 1 72 ? -21.566 7.345 8.143 1.00 72.19 72 GLU A C 1
ATOM 564 O O . GLU A 1 72 ? -22.462 6.734 8.729 1.00 72.19 72 GLU A O 1
ATOM 569 N N . GLU A 1 73 ? -20.902 6.818 7.114 1.00 73.81 73 GLU A N 1
ATOM 570 C CA . GLU A 1 73 ? -21.021 5.420 6.712 1.00 73.81 73 GLU A CA 1
ATOM 571 C C . GLU A 1 73 ? -19.734 4.702 7.102 1.00 73.81 73 GLU A C 1
ATOM 573 O O . GLU A 1 73 ? -18.653 5.013 6.598 1.00 73.81 73 GLU A O 1
ATOM 578 N N . HIS A 1 74 ? -19.863 3.734 8.008 1.00 82.00 74 HIS A N 1
ATOM 579 C CA . HIS A 1 74 ? -18.727 2.924 8.409 1.00 82.00 74 HIS A CA 1
ATOM 580 C C . HIS A 1 74 ? -18.539 1.747 7.463 1.00 82.00 74 HIS A C 1
ATOM 582 O O . HIS A 1 74 ? -19.487 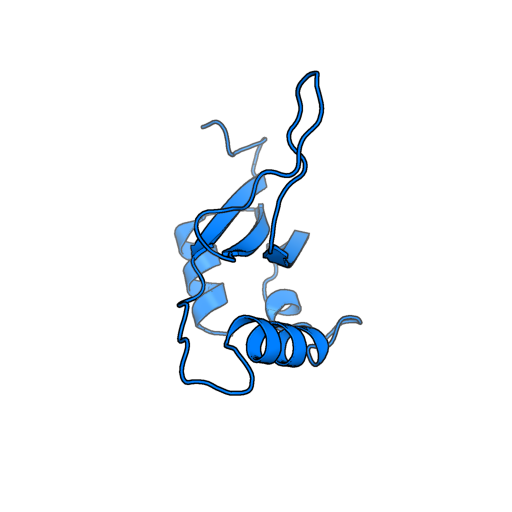1.021 7.136 1.00 82.00 74 HIS A O 1
ATOM 588 N N . LEU A 1 75 ? -17.297 1.506 7.061 1.00 83.50 75 LEU A N 1
ATOM 589 C CA . LEU A 1 75 ? -16.982 0.335 6.261 1.00 83.50 75 LEU A CA 1
ATOM 590 C C . LEU A 1 75 ? -17.121 -0.943 7.105 1.00 83.50 75 LEU A C 1
ATOM 592 O O . LEU A 1 75 ? -16.868 -0.972 8.308 1.00 83.50 75 LEU A O 1
ATOM 596 N N . LYS A 1 76 ? -17.478 -2.062 6.459 1.00 87.56 76 LYS A N 1
ATOM 597 C CA . LYS A 1 76 ? -17.574 -3.378 7.133 1.00 87.56 76 LYS A CA 1
ATOM 598 C C . LYS A 1 76 ? -16.239 -3.851 7.722 1.00 87.56 76 LYS A C 1
ATOM 600 O O . LYS A 1 76 ? -16.218 -4.745 8.565 1.00 87.56 76 LYS A O 1
ATOM 605 N N . SER A 1 77 ? -15.140 -3.284 7.240 1.00 90.94 77 SER A N 1
ATOM 606 C CA . SER A 1 77 ? -13.776 -3.536 7.675 1.00 90.94 77 SER A CA 1
ATOM 607 C C . SER A 1 77 ? -12.962 -2.269 7.466 1.00 90.94 77 SER A C 1
ATOM 609 O O . SER A 1 77 ? -13.269 -1.476 6.581 1.00 90.94 77 SER A O 1
ATOM 611 N N . LYS A 1 78 ? -11.863 -2.142 8.203 1.00 93.12 78 LYS A N 1
ATOM 612 C CA . LYS A 1 78 ? -10.757 -1.288 7.772 1.00 93.12 78 LYS A CA 1
ATOM 613 C C . LYS A 1 78 ? -10.059 -1.971 6.599 1.00 93.12 78 LYS A C 1
ATOM 615 O O . LYS A 1 78 ? -10.025 -3.206 6.546 1.00 93.12 78 LYS A O 1
ATOM 620 N N . TYR A 1 79 ? -9.515 -1.210 5.660 1.00 95.38 79 TYR A N 1
ATOM 621 C CA . TYR A 1 79 ? -8.886 -1.753 4.455 1.00 95.38 79 TYR A CA 1
ATOM 622 C C . TYR A 1 79 ? -7.462 -1.243 4.292 1.00 95.38 79 TYR A C 1
ATOM 624 O O . TYR A 1 79 ? -7.197 -0.051 4.428 1.00 95.38 79 TYR A O 1
ATOM 632 N N . LEU A 1 80 ? -6.553 -2.140 3.917 1.00 96.31 80 LEU A N 1
ATOM 633 C CA . LEU A 1 80 ? -5.287 -1.767 3.308 1.00 96.31 80 LEU A CA 1
ATOM 634 C C . LEU A 1 80 ? -5.529 -1.604 1.807 1.00 96.31 80 LEU A C 1
ATOM 636 O O . LEU A 1 80 ? -5.760 -2.578 1.086 1.00 96.31 80 LEU A O 1
ATOM 640 N N . MET A 1 81 ? -5.504 -0.358 1.351 1.00 95.12 81 MET A N 1
ATOM 641 C CA . MET A 1 81 ? -5.562 -0.015 -0.060 1.00 95.12 81 MET A CA 1
ATOM 642 C C . MET A 1 81 ? -4.150 0.055 -0.629 1.00 95.12 81 MET A C 1
ATOM 644 O O . MET A 1 81 ? -3.290 0.758 -0.093 1.00 95.12 81 MET A O 1
ATOM 648 N N . PHE A 1 82 ? -3.940 -0.633 -1.744 1.00 93.44 82 PHE A N 1
ATOM 649 C CA . PHE A 1 82 ? -2.771 -0.471 -2.595 1.00 93.44 82 PHE A CA 1
ATOM 650 C C . PHE A 1 82 ? -3.196 0.152 -3.919 1.00 93.44 82 PHE A C 1
ATOM 652 O O . PHE A 1 82 ? -4.105 -0.362 -4.573 1.00 93.44 82 PHE A O 1
ATOM 659 N N . THR A 1 83 ? -2.539 1.237 -4.316 1.00 93.88 83 THR A N 1
ATOM 660 C CA . THR A 1 83 ? -2.690 1.827 -5.647 1.00 93.88 83 THR A CA 1
ATOM 661 C C . THR A 1 83 ? -1.346 1.899 -6.346 1.00 93.88 83 THR A C 1
ATOM 663 O O . THR A 1 83 ? -0.345 2.238 -5.717 1.00 93.88 83 THR A O 1
ATOM 666 N N . ALA A 1 84 ? -1.315 1.588 -7.640 1.00 92.56 84 ALA A N 1
ATOM 667 C CA . ALA A 1 84 ? -0.109 1.673 -8.447 1.00 92.56 84 ALA A CA 1
ATOM 668 C C . ALA A 1 84 ? -0.395 2.021 -9.906 1.00 92.56 84 ALA A C 1
ATOM 670 O O . ALA A 1 84 ? -1.387 1.570 -10.478 1.00 92.56 84 ALA A O 1
ATOM 671 N N . ASN A 1 85 ? 0.526 2.780 -10.493 1.00 92.94 85 ASN A N 1
ATOM 672 C CA . ASN A 1 85 ? 0.602 3.073 -11.911 1.00 92.94 85 ASN A CA 1
ATOM 673 C C . ASN A 1 85 ? 1.957 2.606 -12.430 1.00 92.94 85 ASN A C 1
ATOM 675 O O . ASN A 1 85 ? 2.992 3.042 -11.923 1.00 92.94 85 ASN A O 1
ATOM 679 N N . PHE A 1 86 ? 1.950 1.749 -13.443 1.00 91.94 86 PHE A N 1
ATOM 680 C CA . PHE A 1 86 ? 3.172 1.203 -14.023 1.00 91.94 86 PHE A CA 1
ATOM 681 C C . PHE A 1 86 ? 2.984 0.860 -15.497 1.00 91.94 86 PHE A C 1
ATOM 683 O O . PHE A 1 86 ? 1.860 0.640 -15.948 1.00 91.94 86 PHE A O 1
ATOM 690 N N . ASP A 1 87 ? 4.086 0.796 -16.234 1.00 90.62 87 ASP A N 1
ATOM 691 C CA . ASP A 1 87 ? 4.085 0.298 -17.608 1.00 90.62 87 ASP A CA 1
ATOM 692 C C . ASP A 1 87 ? 4.332 -1.212 -17.668 1.00 90.62 87 ASP A C 1
ATOM 694 O O . ASP A 1 87 ? 5.001 -1.799 -16.813 1.00 90.62 87 ASP A O 1
ATOM 698 N N . GLY A 1 88 ? 3.842 -1.833 -18.740 1.00 85.50 88 GLY A N 1
ATOM 699 C CA . GLY A 1 88 ? 4.160 -3.216 -19.078 1.00 85.50 88 GLY A CA 1
ATOM 700 C C . GLY A 1 88 ? 3.125 -4.235 -18.607 1.00 85.50 88 GLY A C 1
ATOM 701 O O . GLY A 1 88 ? 1.928 -3.955 -18.489 1.00 85.50 88 GLY A O 1
ATOM 702 N N . ASP A 1 89 ? 3.585 -5.473 -18.437 1.00 86.81 89 ASP A N 1
ATOM 703 C CA . ASP A 1 89 ? 2.725 -6.588 -18.066 1.00 86.81 89 ASP A CA 1
ATOM 704 C C . ASP A 1 89 ? 2.440 -6.616 -16.558 1.00 86.81 89 ASP A C 1
ATOM 706 O O . ASP A 1 89 ? 3.344 -6.540 -15.729 1.00 86.81 89 ASP A O 1
ATOM 710 N N . ARG A 1 90 ? 1.159 -6.783 -16.210 1.00 86.06 90 ARG A N 1
ATOM 711 C CA . ARG A 1 90 ? 0.683 -6.760 -14.823 1.00 86.06 90 ARG A CA 1
ATOM 712 C C . ARG A 1 90 ? 1.314 -7.867 -13.991 1.00 86.06 90 ARG A C 1
ATOM 714 O O . ARG A 1 90 ? 1.762 -7.599 -12.882 1.00 86.06 90 ARG A O 1
ATOM 721 N N . ASP A 1 91 ? 1.287 -9.096 -14.491 1.00 88.81 91 ASP A N 1
ATOM 722 C CA . ASP A 1 91 ? 1.680 -10.260 -13.697 1.00 88.81 91 ASP A CA 1
ATOM 723 C C . ASP A 1 91 ? 3.196 -10.257 -13.477 1.00 88.81 91 ASP A C 1
ATOM 725 O O . ASP A 1 91 ? 3.662 -10.527 -12.373 1.00 88.81 91 ASP A O 1
ATOM 729 N N . THR A 1 92 ? 3.950 -9.811 -14.482 1.00 89.12 92 THR A N 1
ATOM 730 C CA . THR A 1 92 ? 5.393 -9.570 -14.373 1.00 89.12 92 THR A CA 1
ATOM 731 C C . THR A 1 92 ? 5.719 -8.501 -13.327 1.00 89.12 92 THR A C 1
ATOM 733 O O . THR A 1 92 ? 6.559 -8.728 -12.459 1.00 89.12 92 THR A O 1
ATOM 736 N N . THR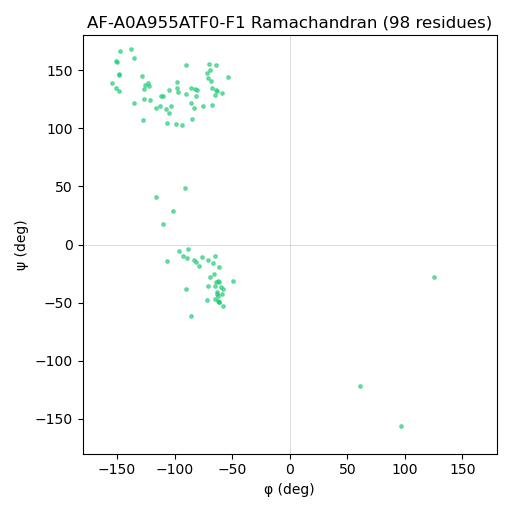 A 1 93 ? 5.049 -7.342 -13.359 1.00 88.12 93 THR A N 1
ATOM 737 C CA . THR A 1 93 ? 5.280 -6.287 -12.358 1.00 88.12 93 THR A CA 1
ATOM 738 C C . THR A 1 93 ? 4.909 -6.748 -10.949 1.00 88.12 93 THR A C 1
ATOM 740 O O . THR A 1 93 ? 5.655 -6.480 -10.011 1.00 88.12 93 THR A O 1
ATOM 743 N N . LEU A 1 94 ? 3.800 -7.476 -10.787 1.00 86.88 94 LEU A N 1
ATOM 744 C CA . LEU A 1 94 ? 3.399 -8.025 -9.488 1.00 86.88 94 LEU A CA 1
ATOM 745 C C . LEU A 1 94 ? 4.385 -9.077 -8.962 1.00 86.88 94 LEU A C 1
ATOM 747 O O . LEU A 1 94 ? 4.622 -9.121 -7.757 1.00 86.88 94 LEU A O 1
ATOM 751 N N . ALA A 1 95 ? 4.979 -9.893 -9.835 1.00 89.00 95 ALA A N 1
ATOM 752 C CA . ALA A 1 95 ? 6.025 -10.834 -9.443 1.00 89.00 95 ALA A CA 1
ATOM 753 C C . ALA A 1 95 ? 7.282 -10.100 -8.943 1.00 89.00 95 ALA A C 1
ATOM 755 O O . ALA A 1 95 ? 7.755 -10.391 -7.850 1.00 89.00 95 ALA A O 1
ATOM 756 N N . LEU A 1 96 ? 7.748 -9.075 -9.669 1.00 87.62 96 LEU A N 1
ATOM 757 C CA . LEU A 1 96 ? 8.888 -8.245 -9.247 1.00 87.62 96 LEU A CA 1
ATOM 758 C C . LEU A 1 96 ? 8.642 -7.546 -7.904 1.00 87.62 96 LEU A C 1
ATOM 760 O O . LEU A 1 96 ? 9.550 -7.418 -7.091 1.00 87.62 96 LEU A O 1
ATOM 764 N N . MET A 1 97 ? 7.405 -7.108 -7.659 1.00 84.94 97 MET A N 1
ATOM 765 C CA . MET A 1 97 ? 7.006 -6.544 -6.371 1.00 84.94 97 MET A CA 1
ATOM 766 C C . MET A 1 97 ? 7.085 -7.546 -5.218 1.00 84.94 97 MET A C 1
ATOM 768 O O . MET A 1 97 ? 7.304 -7.134 -4.088 1.00 84.94 97 MET A O 1
ATOM 772 N N . ALA A 1 98 ? 6.850 -8.834 -5.470 1.00 85.00 98 ALA A N 1
ATOM 773 C CA . ALA A 1 98 ? 6.892 -9.860 -4.432 1.00 85.00 98 ALA A CA 1
ATOM 774 C C . ALA A 1 98 ? 8.328 -10.279 -4.066 1.00 85.00 98 ALA A C 1
ATOM 776 O O . ALA A 1 98 ? 8.543 -10.867 -3.007 1.00 85.00 98 ALA A O 1
ATOM 777 N N . GLU A 1 99 ? 9.299 -9.992 -4.934 1.00 84.44 99 GLU A N 1
ATOM 778 C CA . GLU A 1 99 ? 10.717 -10.328 -4.754 1.00 84.44 99 GLU A CA 1
ATOM 779 C C . GLU A 1 99 ? 11.526 -9.234 -4.024 1.00 84.44 99 GLU A C 1
ATOM 781 O O . GLU A 1 99 ? 12.668 -9.483 -3.623 1.00 84.44 99 GLU A O 1
ATOM 786 N N . HIS A 1 100 ? 10.963 -8.032 -3.845 1.00 69.19 100 HIS A N 1
ATOM 787 C CA . HIS A 1 100 ? 11.639 -6.842 -3.304 1.00 69.19 100 HIS A CA 1
ATOM 788 C C . HIS A 1 100 ? 10.975 -6.265 -2.056 1.00 69.19 100 HIS A C 1
ATOM 790 O O . HIS A 1 100 ? 11.750 -5.721 -1.228 1.00 69.19 100 HIS A O 1
#

Sequence (100 aa):
MPNRSGQAYGLTALSPIIRDTGRTPAHETEIREFLGSLDREGNSPFSKIPTMHLCRWTVIDDVPYQAHPAHEEHLKSKYLMFTANFDGDRDTTLALMAEH

Radius of gyration: 16.3 Å; Cα contacts (8 Å, |Δi|>4): 140; chains: 1; bounding box: 43×25×45 Å

pLDDT: mean 86.83, std 7.51, range [51.78, 96.31]

Secondary structure (DSSP, 8-state):
-TTEETTEEEEEEEEEPP--TT-SS-HHHHHHHHHHHS--SS--GGGG-TTEEEEEEEEE--EE--SSSP-EE--SS-EEEEEEEEES-HHHHHHHHHH-

Foldseek 3Di:
DVQDDPQKGKDKDKDFQDADPVDPPTRLVVVCVVLVPADDPQPGLCNPQVFWPDKDWDWAQFDWDPDPPTDGDGDPGTITMIITMGGDDDVVSVVVSVVD

Nearest PDB structures (foldseek):
  6hix-assembly1_AX  TM=3.476E-01  e=3.583E-01  Trypanosoma brucei brucei
  6zj3-assembly1_SM  TM=3.264E-01  e=1.268E+00  Euglena gracilis
  6z1p-assembly1_Ax  TM=3.400E-01  e=2.459E+00  Tetrahymena thermophila SB210
  6tmf-assembly1_M  TM=2.925E-01  e=1.614E+00  Thermococcus celer Vu 13 = JCM 8558
  5xxu-ass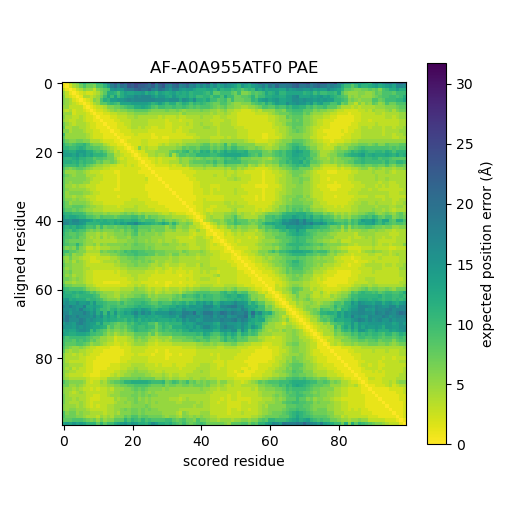embly1_U  TM=3.264E-01  e=3.323E+00  Toxoplasma gondii

Mean predicted aligned error: 5.99 Å

Solvent-accessible surface area (backbone atoms only — not comparable to full-atom values): 6182 Å² total; per-residue (Å²): 112,100,45,52,59,91,62,38,34,56,47,77,49,80,42,76,48,75,86,58,94,88,49,84,77,41,60,70,55,55,51,50,51,54,63,67,70,53,52,85,88,67,73,28,72,64,65,78,41,89,50,56,78,45,73,47,80,45,80,42,61,63,54,82,44,92,50,89,81,70,52,92,44,76,51,100,46,39,27,44,34,40,38,37,32,30,52,69,58,67,68,60,53,53,51,58,61,75,76,94